Protein AF-A0A8S4QAA9-F1 (afdb_monomer_lite)

Radius of gyration: 30.17 Å; chains: 1; bounding box: 54×73×70 Å

InterPro domains:
  IPR007588 Zinc finger, FLYWCH-type [PF04500] (67-112)

pLDDT: mean 75.51, std 15.34, range [42.66, 94.62]

Organism: Owenia fusiformis (NCBI:txid6347)

Sequence (124 aa):
MDVDPEYSTTMPVVNMDLPNGDSFNVDRPFDVPDRFEEDTLQEMSLPTNISEPVTESVTYSIVEGATQRGNPLLVDSEGFIYTVKKTLPGRTTWRCKVRGKSGNCSAMVFQSNSVGQGVCSPQV

Structure (mmCIF, N/CA/C/O backbone):
data_AF-A0A8S4QAA9-F1
#
_entry.id   AF-A0A8S4QAA9-F1
#
loop_
_atom_site.group_PDB
_atom_site.id
_atom_site.type_symbol
_atom_site.label_atom_id
_atom_site.label_alt_id
_atom_site.label_comp_id
_atom_site.label_asym_id
_atom_site.label_entity_id
_atom_site.label_seq_id
_atom_site.pdbx_PDB_ins_code
_atom_site.Cartn_x
_atom_site.Cartn_y
_atom_site.Cartn_z
_atom_site.occupancy
_atom_site.B_iso_or_equiv
_atom_site.auth_seq_id
_atom_site.auth_comp_id
_atom_site.auth_asym_id
_atom_site.auth_atom_id
_atom_site.pdbx_PDB_model_num
ATOM 1 N N . MET A 1 1 ? -4.564 -53.417 -12.181 1.00 42.66 1 MET A N 1
ATOM 2 C CA . MET A 1 1 ? -4.907 -51.994 -12.107 1.00 42.66 1 MET A CA 1
ATOM 3 C C . MET A 1 1 ? -3.821 -51.309 -11.299 1.00 42.66 1 MET A C 1
ATOM 5 O O . MET A 1 1 ? -3.772 -51.544 -10.102 1.00 42.66 1 MET A O 1
ATOM 9 N N . ASP A 1 2 ? -2.848 -50.580 -11.813 1.00 49.41 2 ASP A N 1
ATOM 10 C CA . ASP A 1 2 ? -2.270 -50.416 -13.142 1.00 49.41 2 ASP A CA 1
ATOM 11 C C . ASP A 1 2 ? -0.816 -50.014 -12.855 1.00 49.41 2 ASP A C 1
ATOM 13 O O . ASP A 1 2 ? -0.542 -49.271 -11.912 1.00 49.41 2 ASP A O 1
ATOM 17 N N . VAL A 1 3 ? 0.123 -50.611 -13.583 1.00 50.41 3 VAL A N 1
ATOM 18 C CA . VAL A 1 3 ? 1.531 -50.211 -13.569 1.00 50.41 3 VAL A CA 1
ATOM 19 C C . VAL A 1 3 ? 1.609 -48.998 -14.484 1.00 50.41 3 VAL A C 1
ATOM 21 O O . VAL A 1 3 ? 1.432 -49.175 -15.683 1.00 50.41 3 VAL A O 1
ATOM 24 N N . ASP A 1 4 ? 1.837 -47.797 -13.952 1.00 46.03 4 ASP A N 1
ATOM 25 C CA . ASP A 1 4 ? 2.185 -46.633 -14.774 1.00 46.03 4 ASP A CA 1
ATOM 26 C C . ASP A 1 4 ? 3.697 -46.656 -15.058 1.00 46.03 4 ASP A C 1
ATOM 28 O O . ASP A 1 4 ? 4.497 -46.512 -14.125 1.00 46.03 4 ASP A O 1
ATOM 32 N N . PRO A 1 5 ? 4.122 -46.876 -16.316 1.00 61.47 5 PRO A N 1
ATOM 33 C CA . PRO A 1 5 ? 5.523 -46.894 -16.680 1.00 61.47 5 PRO A CA 1
ATOM 34 C C . PRO A 1 5 ? 6.013 -45.483 -17.023 1.00 61.47 5 PRO A C 1
ATOM 36 O O . PRO A 1 5 ? 5.407 -44.749 -17.796 1.00 61.47 5 PRO A O 1
ATOM 39 N N . GLU A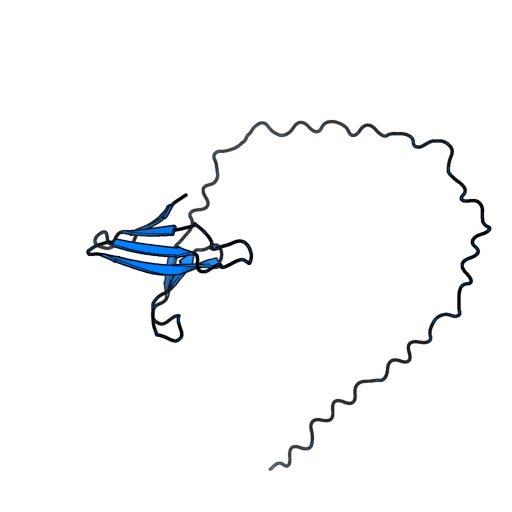 1 6 ? 7.148 -45.155 -16.417 1.00 52.38 6 GLU A N 1
ATOM 40 C CA . GLU A 1 6 ? 8.223 -44.291 -16.902 1.00 52.38 6 GLU A CA 1
ATOM 41 C C . GLU A 1 6 ? 7.861 -43.117 -17.827 1.00 52.38 6 GLU A C 1
ATOM 43 O O . GLU A 1 6 ? 7.704 -43.222 -19.043 1.00 52.38 6 GLU A O 1
ATOM 48 N N . TYR A 1 7 ? 7.921 -41.939 -17.209 1.00 57.00 7 TYR A N 1
ATOM 49 C CA . TYR A 1 7 ? 8.333 -40.686 -17.824 1.00 57.00 7 TYR A CA 1
ATOM 50 C C . TYR A 1 7 ? 9.571 -40.900 -18.714 1.00 57.00 7 TYR A C 1
ATOM 52 O O . TYR A 1 7 ? 10.699 -40.977 -18.231 1.00 57.00 7 TYR A O 1
ATOM 60 N N . SER A 1 8 ? 9.364 -40.984 -20.025 1.00 48.50 8 SER A N 1
ATOM 61 C CA . SER A 1 8 ? 10.440 -40.936 -21.014 1.00 48.50 8 SER A CA 1
ATOM 62 C C . SER A 1 8 ? 10.001 -40.078 -22.193 1.00 48.50 8 SER A C 1
ATOM 64 O O . SER A 1 8 ? 9.665 -40.548 -23.280 1.00 48.50 8 SER A O 1
ATOM 66 N N . THR A 1 9 ? 9.980 -38.767 -21.956 1.00 47.50 9 THR A N 1
ATOM 67 C CA . THR A 1 9 ? 9.907 -37.773 -23.027 1.00 47.50 9 THR A CA 1
ATOM 68 C C . THR A 1 9 ? 11.259 -37.755 -23.735 1.00 47.50 9 THR A C 1
ATOM 70 O O . THR A 1 9 ? 12.168 -37.009 -23.378 1.00 47.50 9 THR A O 1
ATOM 73 N N . THR A 1 10 ? 11.401 -38.618 -24.738 1.00 58.31 10 THR A N 1
ATOM 74 C CA . THR A 1 10 ? 12.462 -38.509 -25.741 1.00 58.31 10 THR A CA 1
ATOM 75 C C . THR A 1 10 ? 12.225 -37.225 -26.535 1.00 58.31 10 THR A C 1
ATOM 77 O O . THR A 1 10 ? 11.264 -37.121 -27.294 1.00 58.31 10 THR A O 1
ATOM 80 N N . MET A 1 11 ? 13.083 -36.224 -26.337 1.00 66.25 11 MET A N 1
ATOM 81 C CA . MET A 1 11 ? 13.121 -35.026 -27.178 1.00 66.25 11 MET A CA 1
ATOM 82 C C . MET A 1 11 ? 13.670 -35.421 -28.559 1.00 66.25 11 MET A C 1
ATOM 84 O O . MET A 1 11 ? 14.696 -36.105 -28.615 1.00 66.25 11 MET A O 1
ATOM 88 N N . PRO A 1 12 ? 13.053 -35.008 -29.679 1.00 56.16 12 PRO A N 1
ATOM 89 C CA . PRO A 1 12 ? 13.668 -35.191 -30.984 1.00 56.16 12 PRO A CA 1
ATOM 90 C C . PRO A 1 12 ? 14.926 -34.320 -31.069 1.00 56.16 12 PRO A C 1
ATOM 92 O O . PRO A 1 12 ? 14.872 -33.102 -30.889 1.00 56.16 12 PRO A O 1
ATOM 95 N N . VAL A 1 13 ? 16.068 -34.951 -31.344 1.00 56.50 13 VAL A N 1
ATOM 96 C CA . VAL A 1 13 ? 17.298 -34.255 -31.728 1.00 56.50 13 VAL A CA 1
ATOM 97 C C . VAL A 1 13 ? 17.022 -33.593 -33.073 1.00 56.50 13 VAL A C 1
ATOM 99 O O . VAL A 1 13 ? 16.968 -34.257 -34.106 1.00 56.50 13 VAL A O 1
ATOM 102 N N . VAL A 1 14 ? 16.782 -32.284 -33.064 1.00 52.31 14 VAL A N 1
ATOM 103 C CA . VAL A 1 14 ? 16.776 -31.496 -34.293 1.00 52.31 14 VAL A CA 1
ATOM 104 C C . VAL A 1 14 ? 18.222 -31.378 -34.766 1.00 52.31 14 VAL A C 1
ATOM 106 O O . VAL A 1 14 ? 19.036 -30.687 -34.158 1.00 52.31 14 VAL A O 1
ATOM 109 N N . ASN A 1 15 ? 18.554 -32.091 -35.841 1.00 57.25 15 ASN A N 1
ATOM 110 C CA . ASN A 1 15 ? 19.762 -31.828 -36.610 1.00 57.25 15 ASN A CA 1
ATOM 111 C C . ASN A 1 15 ? 19.633 -30.411 -37.181 1.00 57.25 15 ASN A C 1
ATOM 113 O O . ASN A 1 15 ? 18.904 -30.191 -38.145 1.00 57.25 15 ASN A O 1
ATOM 117 N N . MET A 1 16 ? 20.288 -29.436 -36.554 1.00 55.59 16 MET A N 1
ATOM 118 C CA . MET A 1 16 ? 20.533 -28.152 -37.198 1.00 55.59 16 MET A CA 1
ATOM 119 C C . MET A 1 16 ? 21.748 -28.332 -38.099 1.00 55.59 16 MET A C 1
ATOM 121 O O . MET A 1 16 ? 22.886 -28.203 -37.649 1.00 55.59 16 MET A O 1
ATOM 125 N N . ASP A 1 17 ? 21.500 -28.684 -39.359 1.00 57.22 17 ASP A N 1
ATOM 126 C CA . ASP A 1 17 ? 22.493 -28.525 -40.414 1.00 57.22 17 ASP A CA 1
ATOM 127 C C . ASP A 1 17 ? 22.902 -27.045 -40.440 1.00 57.22 17 ASP A C 1
ATOM 129 O O . ASP A 1 17 ? 22.108 -26.173 -40.802 1.00 57.22 17 ASP A O 1
ATOM 133 N N . LEU A 1 18 ? 24.125 -26.746 -39.983 1.00 49.72 18 LEU A N 1
ATOM 134 C CA . LEU A 1 18 ? 24.715 -25.422 -40.148 1.00 49.72 18 LEU A CA 1
ATOM 135 C C . LEU A 1 18 ? 24.743 -25.121 -41.653 1.00 49.72 18 LEU A C 1
ATOM 137 O O . LEU A 1 18 ? 25.387 -25.875 -42.391 1.00 49.72 18 LEU A O 1
ATOM 141 N N . PRO A 1 19 ? 24.108 -24.038 -42.139 1.00 58.47 19 PRO A N 1
ATOM 142 C CA . PRO A 1 19 ? 24.352 -23.603 -43.498 1.00 58.47 19 PRO A CA 1
ATOM 143 C C . PRO A 1 19 ? 25.839 -23.279 -43.629 1.00 58.47 19 PRO A C 1
ATOM 145 O O . PRO A 1 19 ? 26.426 -22.548 -42.828 1.00 58.47 19 PRO A O 1
ATOM 148 N N . ASN A 1 20 ? 26.422 -23.933 -44.627 1.00 54.03 20 ASN A N 1
ATOM 149 C CA . ASN A 1 20 ? 27.802 -23.851 -45.062 1.00 54.03 20 ASN A CA 1
ATOM 150 C C . ASN A 1 20 ? 28.354 -22.428 -44.955 1.00 54.03 20 ASN A C 1
ATOM 152 O O . ASN A 1 20 ? 27.684 -21.473 -45.337 1.00 54.03 20 ASN A O 1
ATOM 156 N N . GLY A 1 21 ? 29.586 -22.327 -44.453 1.00 58.91 21 GLY A N 1
ATOM 157 C CA . GLY A 1 21 ? 30.294 -21.074 -44.240 1.00 58.91 21 GLY A CA 1
ATOM 158 C C . GLY A 1 21 ? 30.210 -20.134 -45.437 1.00 58.91 21 GLY A C 1
ATOM 159 O O . GLY A 1 21 ? 30.907 -20.315 -46.434 1.00 58.91 21 GLY A O 1
ATOM 160 N N . ASP A 1 22 ? 29.396 -19.096 -45.284 1.00 56.16 22 ASP A N 1
ATOM 161 C CA . ASP A 1 22 ? 29.477 -17.904 -46.105 1.00 56.16 22 ASP A CA 1
ATOM 162 C C . ASP A 1 22 ? 30.736 -17.151 -45.674 1.00 56.16 22 ASP A C 1
ATOM 164 O O . ASP A 1 22 ? 30.811 -16.536 -44.607 1.00 56.16 22 ASP A O 1
ATOM 168 N N . SER A 1 23 ? 31.778 -17.273 -46.493 1.00 61.69 23 SER A N 1
ATOM 169 C CA . SER A 1 23 ? 32.958 -16.428 -46.401 1.00 61.69 23 SER A CA 1
ATOM 170 C C . SER A 1 23 ? 32.505 -14.985 -46.616 1.00 61.69 23 SER A C 1
ATOM 172 O O . SER A 1 23 ? 32.179 -14.575 -47.729 1.00 61.69 23 SER A O 1
ATOM 174 N N . PHE A 1 24 ? 32.445 -14.218 -45.530 1.00 59.84 24 PHE A N 1
ATOM 175 C CA . PHE A 1 24 ? 32.183 -12.784 -45.556 1.00 59.84 24 PHE A CA 1
ATOM 176 C C . PHE A 1 24 ? 33.312 -12.111 -46.339 1.00 59.84 24 PHE A C 1
ATOM 178 O O . PHE A 1 24 ? 34.426 -11.928 -45.853 1.00 59.84 24 PHE A O 1
ATOM 185 N N . ASN A 1 25 ? 33.034 -11.807 -47.603 1.00 66.25 25 ASN A N 1
ATOM 186 C CA . ASN A 1 25 ? 33.973 -11.165 -48.504 1.00 66.25 25 ASN A CA 1
ATOM 187 C C . ASN A 1 25 ? 34.101 -9.683 -48.102 1.00 66.25 25 ASN A C 1
ATOM 189 O O . ASN A 1 25 ? 33.222 -8.879 -48.405 1.00 66.25 25 ASN A O 1
ATOM 193 N N . VAL A 1 26 ? 35.169 -9.347 -47.369 1.00 65.56 26 VAL A N 1
ATOM 194 C CA . VAL A 1 26 ? 35.436 -7.992 -46.837 1.00 65.56 26 VAL A CA 1
ATOM 195 C C . VAL A 1 26 ? 35.907 -7.018 -47.933 1.00 65.56 26 VAL A C 1
ATOM 197 O O . VAL A 1 26 ? 35.913 -5.811 -47.720 1.00 65.56 26 VAL A O 1
ATOM 200 N N . ASP A 1 27 ? 36.231 -7.516 -49.131 1.00 68.62 27 ASP A N 1
ATOM 201 C CA . ASP A 1 27 ? 36.744 -6.714 -50.255 1.00 68.62 27 ASP A CA 1
ATOM 202 C C . ASP A 1 27 ? 35.654 -6.116 -51.154 1.00 68.62 27 ASP A C 1
ATOM 204 O O . ASP A 1 27 ? 35.955 -5.501 -52.179 1.00 68.62 27 ASP A O 1
ATOM 208 N N . ARG A 1 28 ? 34.371 -6.273 -50.808 1.00 71.88 28 ARG A N 1
ATOM 209 C CA . ARG A 1 28 ? 33.303 -5.612 -51.561 1.00 71.88 28 ARG A CA 1
ATOM 210 C C . ARG A 1 28 ? 33.201 -4.146 -51.128 1.00 71.88 28 ARG A C 1
ATOM 212 O O . ARG A 1 28 ? 32.827 -3.900 -49.981 1.00 71.88 28 ARG A O 1
ATOM 219 N N . PRO A 1 29 ? 33.488 -3.171 -52.015 1.00 72.38 29 PRO A N 1
ATOM 220 C CA . PRO A 1 29 ? 33.217 -1.776 -51.711 1.00 72.38 29 PRO A CA 1
ATOM 221 C C . PRO A 1 29 ? 31.717 -1.625 -51.462 1.00 72.38 29 PRO A C 1
ATOM 223 O O . PRO A 1 29 ? 30.892 -2.089 -52.251 1.00 72.38 29 PRO A O 1
ATOM 226 N N . PHE A 1 30 ? 31.375 -1.035 -50.322 1.00 68.56 30 PHE A N 1
ATOM 227 C CA . PHE A 1 30 ? 29.995 -0.752 -49.967 1.00 68.56 30 PHE A CA 1
ATOM 228 C C . PHE A 1 30 ? 29.481 0.324 -50.927 1.00 68.56 30 PHE A C 1
ATOM 230 O O . PHE A 1 30 ? 30.033 1.423 -50.970 1.00 68.56 30 PHE A O 1
ATOM 237 N N . ASP A 1 31 ? 28.472 -0.009 -51.729 1.00 74.12 31 ASP A N 1
ATOM 238 C CA . ASP A 1 31 ? 27.830 0.936 -52.640 1.00 74.12 31 ASP A CA 1
ATOM 239 C C . ASP A 1 31 ? 26.981 1.888 -51.786 1.00 74.12 31 ASP A C 1
ATOM 241 O O . ASP A 1 31 ? 25.886 1.542 -51.341 1.00 74.12 31 ASP A O 1
ATOM 245 N N . VAL A 1 32 ? 27.556 3.038 -51.421 1.00 74.69 32 VAL A N 1
ATOM 246 C CA . VAL A 1 32 ? 26.865 4.072 -50.644 1.00 74.69 32 VAL A CA 1
ATOM 247 C C . VAL A 1 32 ? 26.081 4.927 -51.640 1.00 74.69 32 VAL A C 1
ATOM 249 O O . VAL A 1 32 ? 26.709 5.661 -52.405 1.00 74.69 32 VAL A O 1
ATOM 252 N N . PRO A 1 33 ? 24.737 4.870 -51.667 1.00 73.06 33 PRO A N 1
ATOM 253 C CA . PRO A 1 33 ? 23.964 5.773 -52.508 1.00 73.06 33 PRO A CA 1
ATOM 254 C C . PRO A 1 33 ? 24.265 7.234 -52.133 1.00 73.06 33 PRO A C 1
ATOM 256 O O . PRO A 1 33 ? 24.221 7.610 -50.963 1.00 73.06 33 PRO A O 1
ATOM 259 N N . ASP A 1 34 ? 24.583 8.040 -53.151 1.00 72.50 34 ASP A N 1
ATOM 260 C CA . ASP A 1 34 ? 25.160 9.397 -53.065 1.00 72.50 34 ASP A CA 1
ATOM 261 C C . ASP A 1 34 ? 24.278 10.424 -52.336 1.00 72.50 34 ASP A C 1
ATOM 263 O O . ASP A 1 34 ? 24.741 11.508 -51.985 1.00 72.50 34 ASP A O 1
ATOM 267 N N . ARG A 1 35 ? 22.994 10.137 -52.101 1.00 69.50 35 ARG A N 1
ATOM 268 C CA . ARG A 1 35 ? 22.072 11.109 -51.507 1.00 69.50 35 ARG A CA 1
ATOM 269 C C . ARG A 1 35 ? 21.036 10.434 -50.632 1.00 69.50 35 ARG A C 1
ATOM 271 O O . ARG A 1 35 ? 20.185 9.689 -51.105 1.00 69.50 35 ARG A O 1
ATOM 278 N N . PHE A 1 36 ? 21.102 10.747 -49.348 1.00 67.44 36 PHE A N 1
ATOM 279 C CA . PHE A 1 36 ? 19.987 10.615 -48.423 1.00 67.44 36 PHE A CA 1
ATOM 280 C C . PHE A 1 36 ? 19.093 11.842 -48.639 1.00 67.44 36 PHE A C 1
ATOM 282 O O . PHE A 1 36 ? 19.473 12.959 -48.290 1.00 67.44 36 PHE A O 1
ATOM 289 N N . GLU A 1 37 ? 17.945 11.651 -49.289 1.00 73.25 37 GLU A N 1
ATOM 290 C CA . GLU A 1 37 ? 16.895 12.669 -49.329 1.00 73.25 37 GLU A CA 1
ATOM 291 C C . GLU A 1 37 ? 16.251 12.718 -47.940 1.00 73.25 37 GLU A C 1
ATOM 293 O O . GLU A 1 37 ? 15.649 11.748 -47.481 1.00 73.25 37 GLU A O 1
ATOM 298 N N . GLU A 1 38 ? 16.465 13.822 -47.225 1.00 73.31 38 GLU A N 1
ATOM 299 C CA . GLU A 1 38 ? 15.867 14.039 -45.912 1.00 73.31 38 GLU A CA 1
ATOM 300 C C . GLU A 1 38 ? 14.399 14.438 -46.108 1.00 73.31 38 GLU A C 1
ATOM 302 O O . GLU A 1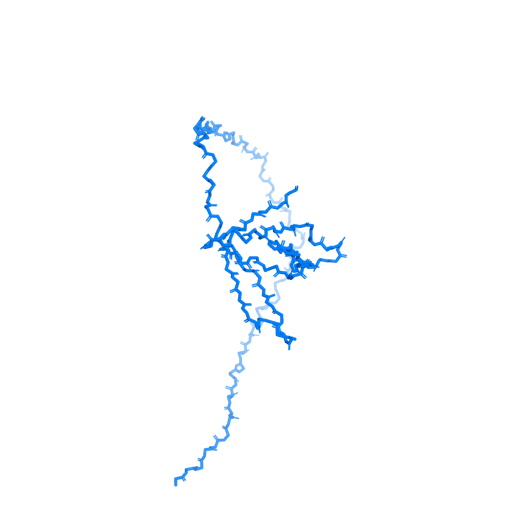 38 ? 14.089 15.554 -46.529 1.00 73.31 38 GLU A O 1
ATOM 307 N N . ASP A 1 39 ? 13.492 13.497 -45.850 1.00 70.94 39 ASP A N 1
ATOM 308 C CA . ASP A 1 39 ? 12.054 13.743 -45.877 1.00 70.94 39 ASP A CA 1
ATOM 309 C C . ASP A 1 39 ? 11.661 14.470 -44.582 1.00 70.94 39 ASP A C 1
ATOM 311 O O . ASP A 1 39 ? 11.777 13.931 -43.474 1.00 70.94 39 ASP A O 1
ATOM 315 N N . THR A 1 40 ? 11.245 15.731 -44.698 1.00 76.19 40 THR A N 1
ATOM 316 C CA . THR A 1 40 ? 10.824 16.522 -43.536 1.00 76.19 40 THR A CA 1
ATOM 317 C C . THR A 1 40 ? 9.439 16.056 -43.100 1.00 76.19 40 THR A C 1
ATOM 319 O O . THR A 1 40 ? 8.431 16.339 -43.745 1.00 76.19 40 THR A O 1
ATOM 322 N N . LEU A 1 41 ? 9.375 15.304 -41.996 1.00 74.00 41 LEU A N 1
ATOM 323 C CA . LEU A 1 41 ? 8.106 14.837 -41.438 1.00 74.00 41 LEU A CA 1
ATOM 324 C C . LEU A 1 41 ? 7.204 16.034 -41.107 1.00 74.00 41 LEU A C 1
ATOM 326 O O . LEU A 1 41 ? 7.592 16.933 -40.360 1.00 74.00 41 LEU A O 1
ATOM 330 N N . GLN A 1 42 ? 5.988 16.030 -41.658 1.00 72.44 42 GLN A N 1
ATOM 331 C CA . GLN A 1 42 ? 4.976 17.044 -41.374 1.00 72.44 42 GLN A CA 1
ATOM 332 C C . GLN A 1 42 ? 4.665 17.093 -39.875 1.00 72.44 42 GLN A C 1
ATOM 334 O O . GLN A 1 42 ? 4.298 16.086 -39.266 1.00 72.44 42 GLN A O 1
ATOM 339 N N . GLU A 1 43 ? 4.788 18.289 -39.295 1.00 71.88 43 GLU A N 1
ATOM 340 C CA . GLU A 1 43 ? 4.467 18.561 -37.898 1.00 71.88 43 GLU A CA 1
ATOM 341 C C . GLU A 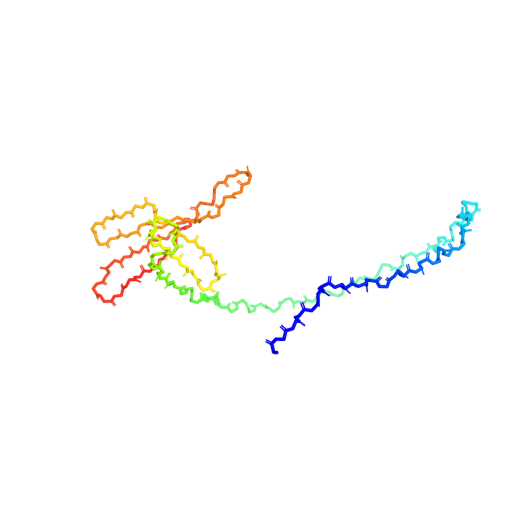1 43 ? 2.966 18.341 -37.663 1.00 71.88 43 GLU A C 1
ATOM 343 O O . GLU A 1 43 ? 2.118 19.171 -38.001 1.00 71.88 43 GLU A O 1
ATOM 348 N N . MET A 1 44 ? 2.625 17.175 -37.114 1.00 70.38 44 MET A N 1
ATOM 349 C CA . MET A 1 44 ? 1.263 16.855 -36.712 1.00 70.38 44 MET A CA 1
ATOM 350 C C . MET A 1 44 ? 0.943 17.652 -35.446 1.00 70.38 44 MET A C 1
ATOM 352 O O . MET A 1 44 ? 1.492 17.392 -34.375 1.00 70.38 44 MET A O 1
ATOM 356 N N . SER A 1 45 ? 0.066 18.647 -35.568 1.00 72.50 45 SER A N 1
ATOM 357 C CA . SER A 1 45 ? -0.375 19.456 -34.434 1.00 72.50 45 SER A CA 1
ATOM 358 C C . SER A 1 45 ? -1.077 18.566 -33.405 1.00 72.50 45 SER A C 1
ATOM 360 O O . SER A 1 45 ? -2.104 17.951 -33.698 1.00 72.50 45 SER A O 1
ATOM 362 N N . LEU A 1 46 ? -0.524 18.493 -32.194 1.00 67.38 46 LEU A N 1
ATOM 363 C CA . LEU A 1 46 ? -1.143 17.779 -31.079 1.00 67.38 46 LEU A CA 1
ATOM 364 C C . LEU A 1 46 ? -2.488 18.444 -30.740 1.00 67.38 46 LEU A C 1
ATOM 366 O O . LEU A 1 46 ? -2.534 19.671 -30.599 1.00 67.38 46 LEU A O 1
ATOM 370 N N . PRO A 1 47 ? -3.586 17.685 -30.579 1.00 63.59 47 PRO A N 1
ATOM 371 C CA . PRO A 1 47 ? -4.846 18.270 -30.148 1.00 63.59 47 PRO A CA 1
ATOM 372 C C . PRO A 1 47 ? -4.659 18.919 -28.771 1.00 63.59 47 PRO A C 1
ATOM 374 O O . PRO A 1 47 ? -4.322 18.258 -27.793 1.00 63.59 47 PRO A O 1
ATOM 377 N N . THR A 1 48 ? -4.913 20.227 -28.685 1.00 61.38 48 THR A N 1
ATOM 378 C CA . THR A 1 48 ? -4.821 21.058 -27.466 1.00 61.38 48 THR A CA 1
ATOM 379 C C . THR A 1 48 ? -5.930 20.755 -26.446 1.00 61.38 48 THR A C 1
ATOM 381 O O . THR A 1 48 ? -6.256 21.581 -25.600 1.00 61.38 48 THR A O 1
ATOM 384 N N . ASN A 1 49 ? -6.536 19.571 -26.501 1.00 62.38 49 ASN A N 1
ATOM 385 C CA . ASN A 1 49 ? -7.483 19.127 -25.494 1.00 62.38 49 ASN A CA 1
ATOM 386 C C . ASN A 1 49 ? -6.776 18.123 -24.589 1.00 62.38 49 ASN A C 1
ATOM 388 O O . ASN A 1 49 ? -6.937 16.912 -24.716 1.00 62.38 49 ASN A O 1
ATOM 392 N N . ILE A 1 50 ? -5.955 18.653 -23.679 1.00 62.88 50 ILE A N 1
ATOM 393 C CA . ILE A 1 50 ? -5.637 17.934 -22.449 1.00 62.88 50 ILE A CA 1
ATOM 394 C C . ILE A 1 50 ? -6.938 17.986 -21.650 1.00 62.88 50 ILE A C 1
ATOM 396 O O . ILE A 1 50 ? -7.153 18.884 -20.837 1.00 62.88 50 ILE A O 1
ATOM 400 N N . SER A 1 51 ? -7.859 17.080 -21.983 1.00 60.47 51 SER A N 1
ATOM 401 C CA . SER A 1 51 ? -8.990 16.775 -21.125 1.00 60.47 51 SER A CA 1
ATOM 402 C C . SER A 1 51 ? -8.424 16.489 -19.742 1.00 60.47 51 SER A C 1
ATOM 404 O O . SER A 1 51 ? -7.379 15.842 -19.642 1.00 60.47 51 SER A O 1
ATOM 406 N N . GLU A 1 52 ? -9.086 17.040 -18.729 1.00 63.75 52 GLU A N 1
ATOM 407 C CA . GLU A 1 52 ? -8.835 16.888 -17.294 1.00 63.75 52 GLU A CA 1
ATOM 408 C C . GLU A 1 52 ? -8.066 15.603 -16.962 1.00 63.75 52 GLU A C 1
ATOM 410 O O . GLU A 1 52 ? -8.401 14.559 -17.529 1.00 63.75 52 GLU A O 1
ATOM 415 N N . PRO A 1 53 ? -7.056 15.637 -16.065 1.00 59.44 53 PRO A N 1
ATOM 416 C CA . PRO A 1 53 ? -6.340 14.423 -15.705 1.00 59.44 53 PRO A CA 1
ATOM 417 C C . PRO A 1 53 ? -7.380 13.393 -15.280 1.00 59.44 53 PRO A C 1
ATOM 419 O O . PRO A 1 53 ? -8.053 13.576 -14.266 1.00 59.44 53 PRO A O 1
ATOM 422 N N . VAL A 1 54 ? -7.543 12.350 -16.096 1.00 55.44 54 VAL A N 1
ATOM 423 C CA . VAL A 1 54 ? -8.358 11.193 -15.760 1.00 55.44 54 VAL A CA 1
ATOM 424 C C . VAL A 1 54 ? -7.638 10.579 -14.575 1.00 55.44 54 VAL A C 1
ATOM 426 O O . VAL A 1 54 ? -6.667 9.842 -14.722 1.00 55.44 54 VAL A O 1
ATOM 429 N N . THR A 1 55 ? -8.036 10.988 -13.376 1.00 61.34 55 THR A N 1
ATOM 430 C CA . THR A 1 55 ? -7.619 10.348 -12.145 1.00 61.34 55 THR A CA 1
ATOM 431 C C . THR A 1 55 ? -8.356 9.025 -12.128 1.00 61.34 55 THR A C 1
ATOM 433 O O . THR A 1 55 ? -9.449 8.906 -11.577 1.00 61.34 55 THR A O 1
ATOM 436 N N . GLU A 1 56 ? -7.788 8.029 -12.810 1.00 67.19 56 GLU A N 1
ATOM 437 C CA . GLU A 1 56 ? -8.207 6.651 -12.615 1.00 67.19 56 GLU A CA 1
ATOM 438 C C . GLU A 1 56 ? -8.213 6.411 -11.104 1.00 67.19 56 GLU A C 1
ATOM 440 O O . GLU A 1 56 ? -7.217 6.611 -10.405 1.00 67.19 56 GLU A O 1
ATOM 445 N N . SER A 1 57 ? -9.399 6.138 -10.564 1.00 75.56 57 SER A N 1
ATOM 446 C CA . SER A 1 57 ? -9.587 6.039 -9.127 1.00 75.56 57 SER A CA 1
ATOM 447 C C . SER A 1 57 ? -8.898 4.768 -8.644 1.00 75.56 57 SER A C 1
ATOM 449 O O . SER A 1 57 ? -9.459 3.674 -8.749 1.00 75.56 57 SER A O 1
ATOM 451 N N . VAL A 1 58 ? -7.677 4.911 -8.129 1.00 84.31 58 VAL A N 1
ATOM 452 C CA . VAL A 1 58 ? -6.912 3.793 -7.577 1.00 84.31 58 VAL A CA 1
ATOM 453 C C . VAL A 1 58 ? -7.676 3.211 -6.391 1.00 84.31 58 VAL A C 1
ATOM 455 O O . VAL A 1 58 ? -7.964 3.896 -5.407 1.00 84.31 58 VAL A O 1
ATOM 458 N N . THR A 1 59 ? -8.027 1.932 -6.496 1.00 89.50 59 THR A N 1
ATOM 459 C CA . THR A 1 59 ? -8.730 1.204 -5.436 1.00 89.50 59 THR A CA 1
ATOM 460 C C . THR A 1 59 ? -7.724 0.436 -4.597 1.00 89.50 59 THR A C 1
ATOM 462 O O . THR A 1 59 ? -6.781 -0.133 -5.133 1.00 89.50 59 THR A O 1
ATOM 465 N N . TYR A 1 60 ? -7.938 0.379 -3.285 1.00 90.12 60 TYR A N 1
ATOM 466 C CA . TYR A 1 60 ? -7.059 -0.330 -2.361 1.00 90.12 60 TYR A CA 1
ATOM 467 C C . TYR A 1 60 ? -7.801 -1.464 -1.656 1.00 90.12 60 TYR A C 1
ATOM 469 O O . TYR A 1 60 ? -8.936 -1.300 -1.211 1.00 90.12 60 TYR A O 1
ATOM 477 N N . SER A 1 61 ? -7.136 -2.606 -1.514 1.00 92.19 61 SER A N 1
ATOM 478 C CA . SER A 1 61 ? -7.657 -3.801 -0.851 1.00 92.19 61 SER A CA 1
ATOM 479 C C . SER A 1 61 ? -6.673 -4.303 0.203 1.00 92.19 61 SER A C 1
ATOM 481 O O . SER A 1 61 ? -5.460 -4.284 -0.005 1.00 92.19 61 SER A O 1
ATOM 483 N N . ILE A 1 62 ? -7.186 -4.736 1.356 1.00 92.69 62 ILE A N 1
ATOM 484 C CA . ILE A 1 62 ? -6.367 -5.322 2.423 1.00 92.69 62 ILE A CA 1
ATOM 485 C C . ILE A 1 62 ? -6.538 -6.832 2.388 1.00 92.69 62 ILE A C 1
ATOM 487 O O . ILE A 1 62 ? -7.653 -7.342 2.469 1.00 92.69 62 ILE A O 1
ATOM 491 N N . VAL A 1 63 ? -5.416 -7.536 2.295 1.00 93.00 63 VAL A N 1
ATOM 492 C CA . VAL A 1 63 ? -5.356 -8.993 2.344 1.00 93.00 63 VAL A CA 1
ATOM 493 C C . VAL A 1 63 ? -4.747 -9.398 3.681 1.00 93.00 63 VAL A C 1
ATOM 495 O O . VAL A 1 63 ? -3.543 -9.245 3.912 1.00 93.00 63 VAL A O 1
ATOM 498 N N . GLU A 1 64 ? -5.592 -9.899 4.577 1.00 93.81 64 GLU A N 1
ATOM 499 C CA . GLU A 1 64 ? -5.175 -10.456 5.865 1.00 93.81 64 GLU A CA 1
ATOM 500 C C . GLU A 1 64 ? -4.361 -11.743 5.662 1.00 93.81 64 GLU A C 1
ATOM 502 O O . GLU A 1 64 ? -4.602 -12.507 4.729 1.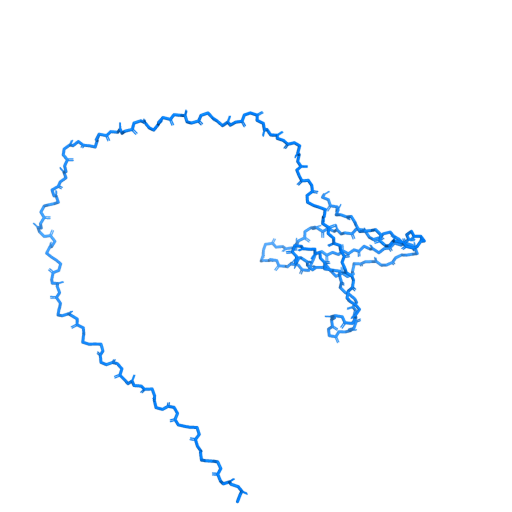00 93.81 64 GLU A O 1
ATOM 507 N N . GLY A 1 65 ? -3.363 -11.996 6.516 1.00 91.06 65 GLY A N 1
ATOM 508 C CA . GLY A 1 65 ? -2.569 -13.231 6.443 1.00 91.06 65 GLY A CA 1
ATOM 509 C C . GLY A 1 65 ? -1.660 -13.370 5.210 1.00 91.06 65 GLY A C 1
ATOM 510 O O . GLY A 1 65 ? -1.106 -14.440 4.981 1.00 91.06 65 GLY A O 1
ATOM 511 N N . ALA A 1 66 ? -1.466 -12.311 4.420 1.00 89.69 66 ALA A N 1
ATOM 512 C CA . ALA A 1 66 ? -0.807 -12.389 3.112 1.00 89.69 66 ALA A CA 1
ATOM 513 C C . ALA A 1 66 ? 0.725 -12.562 3.151 1.00 89.69 66 ALA A C 1
ATOM 515 O O . ALA A 1 66 ? 1.374 -12.734 2.118 1.00 89.69 66 ALA A O 1
ATOM 516 N N . THR A 1 67 ? 1.341 -12.501 4.331 1.00 88.50 67 THR A N 1
ATOM 517 C CA . THR A 1 67 ? 2.775 -12.771 4.505 1.00 88.50 67 THR A CA 1
ATOM 518 C C . THR A 1 67 ? 2.998 -14.096 5.220 1.00 88.50 67 THR A C 1
ATOM 520 O O . THR A 1 67 ? 2.150 -14.552 5.975 1.00 88.50 67 THR A O 1
ATOM 523 N N . GLN A 1 68 ? 4.197 -14.673 5.090 1.00 89.50 68 GLN A N 1
ATOM 524 C CA . GLN A 1 68 ? 4.573 -15.897 5.815 1.00 89.50 68 GLN A CA 1
ATOM 525 C C . GLN A 1 68 ? 4.432 -15.769 7.345 1.00 89.50 68 GLN A C 1
ATOM 527 O O . GLN A 1 68 ? 4.254 -16.762 8.039 1.00 89.50 68 GLN A O 1
ATOM 532 N N . ARG A 1 69 ? 4.509 -14.541 7.878 1.00 89.75 69 ARG A N 1
ATOM 533 C CA . ARG A 1 69 ? 4.312 -14.239 9.306 1.00 89.75 69 ARG A CA 1
ATOM 534 C C . ARG A 1 69 ? 2.866 -13.864 9.658 1.00 89.75 69 ARG A C 1
ATOM 536 O O . ARG A 1 69 ? 2.622 -13.445 10.780 1.00 89.75 69 ARG A O 1
ATOM 543 N N . GLY A 1 70 ? 1.938 -13.947 8.707 1.00 91.06 70 GLY A N 1
ATOM 544 C CA . GLY A 1 70 ? 0.525 -13.618 8.896 1.00 91.06 70 GLY A CA 1
ATOM 545 C C . GLY A 1 70 ? 0.192 -12.122 8.915 1.00 91.06 70 GLY A C 1
ATOM 546 O O . GLY A 1 70 ? -0.960 -11.766 9.122 1.00 91.06 70 GLY A O 1
ATOM 547 N N . ASN A 1 71 ? 1.159 -11.227 8.681 1.00 91.31 71 ASN A N 1
ATOM 548 C CA . ASN A 1 71 ? 0.882 -9.789 8.602 1.00 91.31 71 ASN A CA 1
ATOM 549 C C . ASN A 1 71 ? 0.034 -9.448 7.365 1.00 91.31 71 ASN A C 1
ATOM 551 O O . ASN A 1 71 ? 0.273 -10.052 6.308 1.00 91.31 71 ASN A O 1
ATOM 555 N N . PRO A 1 72 ? -0.860 -8.448 7.465 1.00 93.44 72 PRO A N 1
ATOM 556 C CA . PRO A 1 72 ? -1.657 -7.989 6.339 1.00 93.44 72 PRO A CA 1
ATOM 557 C C . PRO A 1 72 ? -0.811 -7.250 5.299 1.00 93.44 72 PRO A C 1
ATOM 559 O O . PRO A 1 72 ? 0.233 -6.658 5.609 1.00 93.44 72 PRO A O 1
ATOM 562 N N . LEU A 1 73 ? -1.297 -7.260 4.061 1.00 94.56 73 LEU A N 1
ATOM 563 C CA . LEU A 1 73 ? -0.777 -6.466 2.952 1.00 94.56 73 LEU A CA 1
ATOM 564 C C . LEU A 1 73 ? -1.883 -5.589 2.379 1.00 94.56 73 LEU A C 1
ATOM 566 O O . LEU A 1 73 ? -3.038 -5.999 2.327 1.00 94.56 73 LEU A O 1
ATOM 570 N N . LEU A 1 74 ? -1.503 -4.404 1.920 1.00 94.19 74 LEU A N 1
ATOM 571 C CA . LEU A 1 74 ? -2.369 -3.540 1.131 1.00 94.19 74 LEU A CA 1
ATOM 572 C C . LEU A 1 74 ? -1.969 -3.686 -0.338 1.00 94.19 74 LEU A C 1
ATOM 574 O O . LEU A 1 74 ? -0.781 -3.593 -0.652 1.00 94.19 74 LEU A O 1
ATOM 578 N N . VAL A 1 75 ? -2.937 -3.929 -1.210 1.00 93.62 75 VAL A N 1
ATOM 579 C CA . VAL A 1 75 ? -2.750 -4.087 -2.656 1.00 93.62 75 VAL A CA 1
ATOM 580 C C . VAL A 1 75 ? -3.616 -3.056 -3.360 1.00 93.62 75 VAL A C 1
ATOM 582 O O . VAL A 1 75 ? -4.800 -2.937 -3.035 1.00 93.62 75 VAL A O 1
ATOM 585 N N . ASP A 1 76 ? -3.032 -2.299 -4.281 1.00 91.88 76 ASP A N 1
ATOM 586 C CA . ASP A 1 76 ? -3.790 -1.368 -5.111 1.00 91.88 76 ASP A CA 1
ATOM 587 C C . ASP A 1 76 ? -4.288 -2.011 -6.416 1.00 91.88 76 ASP A C 1
ATOM 589 O O . ASP A 1 76 ? -3.931 -3.140 -6.759 1.00 91.88 76 ASP A O 1
ATOM 593 N N . SER A 1 77 ? -5.146 -1.296 -7.141 1.00 91.12 77 SER A N 1
ATOM 594 C CA . SER A 1 77 ? -5.693 -1.732 -8.429 1.00 91.12 77 SER A CA 1
ATOM 595 C C . SER A 1 77 ? -4.644 -1.844 -9.537 1.00 91.12 77 SER A C 1
ATOM 597 O O . SER A 1 77 ? -4.898 -2.507 -10.538 1.00 91.12 77 SER A O 1
ATOM 599 N N . GLU A 1 78 ? -3.475 -1.230 -9.361 1.00 89.75 78 GLU A N 1
ATOM 600 C CA . GLU A 1 78 ? -2.355 -1.270 -10.306 1.00 89.75 78 GLU A CA 1
ATOM 601 C C . GLU A 1 78 ? -1.396 -2.446 -10.023 1.00 89.75 78 GLU A C 1
ATOM 603 O O . GLU A 1 78 ? -0.491 -2.730 -10.807 1.00 89.75 78 GLU A O 1
ATOM 608 N N . GLY A 1 79 ? -1.610 -3.175 -8.922 1.00 90.00 79 GLY A N 1
ATOM 609 C CA . GLY A 1 79 ? -0.821 -4.338 -8.523 1.00 90.00 79 GLY A CA 1
ATOM 610 C C . GLY A 1 79 ? 0.390 -4.018 -7.641 1.00 90.00 79 GLY A C 1
ATOM 611 O O . GLY A 1 79 ? 1.180 -4.922 -7.342 1.00 90.00 79 GLY A O 1
ATOM 612 N N . PHE A 1 80 ? 0.555 -2.778 -7.173 1.00 91.25 80 PHE A N 1
ATOM 613 C CA . PHE A 1 80 ? 1.556 -2.469 -6.161 1.00 91.25 80 PHE A CA 1
ATOM 614 C C . PHE A 1 80 ? 1.128 -2.981 -4.789 1.00 91.25 80 PHE A C 1
ATOM 616 O O . PHE A 1 80 ? -0.036 -2.979 -4.388 1.00 91.25 80 PHE A O 1
ATOM 623 N N . ILE A 1 81 ? 2.132 -3.433 -4.042 1.00 93.31 81 ILE A N 1
ATOM 624 C CA . ILE A 1 81 ? 1.953 -4.069 -2.742 1.00 93.31 81 ILE A CA 1
ATOM 625 C C . ILE A 1 81 ? 2.647 -3.229 -1.681 1.00 93.31 81 ILE A C 1
ATOM 627 O O . ILE A 1 81 ? 3.832 -2.890 -1.798 1.00 93.31 81 ILE A O 1
ATOM 631 N N . TYR A 1 82 ? 1.940 -2.992 -0.584 1.00 94.44 82 TYR A N 1
ATOM 632 C CA . TYR A 1 82 ? 2.424 -2.245 0.559 1.00 94.44 82 TYR A CA 1
ATOM 633 C C . TYR A 1 82 ? 2.390 -3.103 1.829 1.00 94.44 82 TYR A C 1
ATOM 635 O O . TYR A 1 82 ? 1.474 -3.881 2.083 1.00 94.44 82 TYR A O 1
ATOM 643 N N . THR A 1 83 ? 3.428 -2.950 2.648 1.00 94.62 83 THR A N 1
ATOM 644 C CA . THR A 1 83 ? 3.576 -3.598 3.959 1.00 94.62 83 THR A CA 1
ATOM 645 C C . THR A 1 83 ? 3.266 -2.607 5.070 1.00 94.62 83 THR A C 1
ATOM 647 O O . THR A 1 83 ? 3.532 -1.412 4.921 1.00 94.62 83 THR A O 1
ATOM 650 N N . VAL A 1 84 ? 2.766 -3.082 6.210 1.00 93.94 84 VAL A N 1
ATOM 651 C CA . VAL A 1 84 ? 2.556 -2.222 7.382 1.00 93.94 84 VAL A CA 1
ATOM 652 C C . VAL A 1 84 ? 3.891 -1.611 7.824 1.00 93.94 84 VAL A C 1
ATOM 654 O O . VAL A 1 84 ? 4.867 -2.319 8.085 1.00 93.94 84 VAL A O 1
ATOM 657 N N . LYS A 1 85 ? 3.938 -0.279 7.904 1.00 92.75 85 LYS A N 1
ATOM 658 C CA . LYS A 1 85 ? 5.050 0.478 8.495 1.00 92.75 85 LYS A CA 1
ATOM 659 C C . LYS A 1 85 ? 4.764 0.792 9.958 1.00 92.75 85 LYS A C 1
ATOM 661 O O . LYS A 1 85 ? 5.647 0.631 10.796 1.00 92.75 85 LYS A O 1
ATOM 666 N N . LYS A 1 86 ? 3.555 1.276 10.252 1.00 92.31 86 LYS A N 1
ATOM 667 C CA . LYS A 1 86 ? 3.134 1.656 11.602 1.00 92.31 86 LYS A CA 1
ATOM 668 C C . LYS A 1 86 ? 1.616 1.630 11.709 1.00 92.31 86 LYS A C 1
ATOM 670 O O . LYS A 1 86 ? 0.941 2.179 10.845 1.00 92.31 86 LYS A O 1
ATOM 675 N N . THR A 1 87 ? 1.111 1.088 12.807 1.00 92.19 87 THR A N 1
ATOM 676 C CA . THR A 1 87 ? -0.310 1.144 13.159 1.00 92.19 87 THR A CA 1
ATOM 677 C C . THR A 1 87 ? -0.477 2.043 14.376 1.00 92.19 87 THR A C 1
ATOM 679 O O . THR A 1 87 ? 0.284 1.951 15.340 1.00 92.19 87 THR A O 1
ATOM 682 N N . LEU A 1 88 ? -1.437 2.956 14.312 1.00 90.56 88 LEU A N 1
ATOM 683 C CA . LEU A 1 88 ? -1.826 3.866 15.383 1.00 90.56 88 LEU A CA 1
ATOM 684 C C . LEU A 1 88 ? -3.351 3.783 15.568 1.00 90.56 88 LEU A C 1
ATOM 686 O O . LEU A 1 88 ? -4.052 3.307 14.672 1.00 90.56 88 LEU A O 1
ATOM 690 N N . PRO A 1 89 ? -3.894 4.267 16.697 1.00 88.88 89 PRO A N 1
ATOM 691 C CA . PRO A 1 89 ? -5.339 4.359 16.870 1.00 88.88 89 PRO A CA 1
ATOM 692 C C . PRO A 1 89 ? -5.961 5.161 15.720 1.00 88.88 89 PRO A C 1
ATOM 694 O O . PRO A 1 89 ? -5.594 6.315 15.498 1.00 88.88 89 PRO A O 1
ATOM 697 N N . GLY A 1 90 ? -6.849 4.523 14.958 1.00 85.81 90 GLY A N 1
ATOM 698 C CA . GLY A 1 90 ? -7.575 5.155 13.856 1.00 85.81 90 GLY A CA 1
ATOM 699 C C . GLY A 1 90 ? -6.788 5.376 12.559 1.00 85.81 90 GLY A C 1
ATOM 700 O O . GLY A 1 90 ? -7.351 5.953 11.630 1.00 85.81 90 GLY A O 1
ATOM 701 N N . ARG A 1 91 ? -5.516 4.956 12.473 1.00 91.12 91 ARG A N 1
ATOM 702 C CA . ARG A 1 91 ? -4.713 5.129 11.253 1.00 91.12 91 ARG A CA 1
ATOM 703 C C . ARG A 1 91 ? -3.619 4.078 11.087 1.00 91.12 91 ARG A C 1
ATOM 705 O O . ARG A 1 91 ? -2.879 3.786 12.028 1.00 91.12 91 ARG A O 1
ATOM 712 N N . THR A 1 92 ? -3.432 3.603 9.863 1.00 93.19 92 THR A N 1
ATOM 713 C CA . THR A 1 92 ? -2.338 2.693 9.500 1.00 93.19 92 THR A CA 1
ATOM 714 C C . THR A 1 92 ? -1.512 3.304 8.381 1.00 93.19 92 THR A C 1
ATOM 716 O O . THR A 1 92 ? -2.035 3.727 7.356 1.00 93.19 92 THR A O 1
ATOM 719 N N . THR A 1 93 ? -0.198 3.361 8.568 1.00 93.88 93 THR A N 1
ATOM 720 C CA . THR A 1 93 ? 0.745 3.754 7.523 1.00 93.88 93 THR A CA 1
ATOM 721 C C . THR A 1 93 ? 1.307 2.508 6.860 1.00 93.88 93 THR A C 1
ATOM 723 O O . THR A 1 93 ? 1.916 1.659 7.520 1.00 93.88 93 THR A O 1
ATOM 726 N N . TRP A 1 94 ? 1.169 2.449 5.546 1.00 94.62 94 TRP A N 1
ATOM 727 C CA . TRP A 1 94 ? 1.674 1.398 4.681 1.00 94.62 94 TRP A CA 1
ATOM 728 C C . TRP A 1 94 ? 2.869 1.925 3.885 1.00 94.62 94 TRP A C 1
ATOM 730 O O . TRP A 1 94 ? 2.900 3.089 3.491 1.00 94.62 94 TRP A O 1
ATOM 740 N N . ARG A 1 95 ? 3.879 1.084 3.666 1.00 93.69 95 ARG A N 1
ATOM 741 C CA . ARG A 1 95 ? 5.060 1.401 2.850 1.00 93.69 95 ARG A CA 1
ATOM 742 C C . ARG A 1 95 ? 5.160 0.450 1.673 1.00 93.69 95 ARG A C 1
ATOM 744 O O . ARG A 1 95 ? 4.930 -0.750 1.833 1.00 93.69 95 ARG A O 1
ATOM 751 N N . CYS A 1 96 ? 5.579 0.971 0.535 1.00 93.50 96 CYS A N 1
ATOM 752 C CA . CYS A 1 96 ? 5.834 0.197 -0.669 1.00 93.50 96 CYS A CA 1
ATOM 753 C C . CYS A 1 96 ? 6.792 -0.979 -0.388 1.00 93.50 96 CYS A C 1
ATOM 755 O O . CYS A 1 96 ? 7.810 -0.832 0.300 1.00 93.50 96 CYS A O 1
ATOM 757 N N . LYS A 1 97 ? 6.447 -2.177 -0.877 1.00 91.81 97 LYS A N 1
ATOM 758 C CA . LYS A 1 97 ? 7.249 -3.396 -0.677 1.00 91.81 97 LYS A CA 1
ATOM 759 C C . LYS A 1 97 ? 8.494 -3.425 -1.572 1.00 91.81 97 LYS A C 1
ATOM 761 O O . LYS A 1 97 ? 9.456 -4.113 -1.228 1.00 91.81 97 LYS A O 1
ATOM 766 N N . VAL A 1 98 ? 8.482 -2.699 -2.692 1.00 90.06 98 VAL A N 1
ATOM 767 C CA . VAL A 1 98 ? 9.550 -2.711 -3.702 1.00 90.06 98 VAL A CA 1
ATOM 768 C C . VAL A 1 98 ? 10.886 -2.267 -3.097 1.00 90.06 98 VAL A C 1
ATOM 770 O O . VAL A 1 98 ? 10.993 -1.230 -2.436 1.00 90.06 98 VAL A O 1
ATOM 773 N N . ARG A 1 99 ? 11.924 -3.076 -3.333 1.00 87.31 99 ARG A N 1
ATOM 774 C CA . ARG A 1 99 ? 13.314 -2.801 -2.953 1.00 87.31 99 ARG A CA 1
ATOM 775 C C . ARG A 1 99 ? 14.182 -2.959 -4.193 1.00 87.31 99 ARG A C 1
ATOM 777 O O . ARG A 1 99 ? 14.235 -4.050 -4.753 1.00 87.31 99 ARG A O 1
ATOM 784 N N . GLY A 1 100 ? 14.822 -1.879 -4.623 1.00 86.06 100 GLY A N 1
ATOM 785 C CA . GLY A 1 100 ? 15.782 -1.882 -5.720 1.00 86.06 100 GLY A CA 1
ATOM 786 C C . GLY A 1 100 ? 17.222 -1.917 -5.212 1.00 86.06 100 GLY A C 1
ATOM 787 O O . GLY A 1 100 ? 17.489 -1.747 -4.022 1.00 86.06 100 GLY A O 1
ATOM 788 N N . LYS A 1 101 ? 18.174 -2.096 -6.133 1.00 85.19 101 LYS A N 1
ATOM 789 C CA . LYS A 1 101 ? 19.615 -2.056 -5.826 1.00 85.19 101 LYS A CA 1
ATOM 790 C C . LYS A 1 101 ? 20.088 -0.657 -5.401 1.00 85.19 101 LYS A C 1
ATOM 792 O O . LYS A 1 101 ? 21.011 -0.560 -4.602 1.00 85.19 101 LYS A O 1
ATOM 797 N N . SER A 1 102 ? 19.455 0.405 -5.911 1.00 83.62 102 SER A N 1
ATOM 798 C CA . SER A 1 102 ? 19.777 1.799 -5.563 1.00 83.62 102 SER A CA 1
ATOM 799 C C . SER A 1 102 ? 19.034 2.323 -4.330 1.00 83.62 102 SER A C 1
ATOM 801 O O . SER A 1 102 ? 19.312 3.435 -3.890 1.00 83.62 102 SER A O 1
ATOM 803 N N . GLY A 1 103 ? 18.102 1.550 -3.760 1.00 83.44 103 GLY A N 1
ATOM 804 C CA . GLY A 1 103 ? 17.352 1.965 -2.581 1.00 83.44 103 GLY A CA 1
ATOM 805 C C . GLY A 1 103 ? 15.938 1.403 -2.496 1.00 83.44 103 GLY A C 1
ATOM 806 O O . GLY A 1 103 ? 15.482 0.591 -3.306 1.00 83.44 103 GLY A O 1
ATOM 807 N N . ASN A 1 104 ? 15.236 1.845 -1.460 1.00 84.56 104 ASN A N 1
ATOM 808 C CA . ASN A 1 104 ? 13.857 1.473 -1.188 1.00 84.56 104 ASN A CA 1
ATOM 809 C C . ASN A 1 104 ? 12.892 2.444 -1.870 1.00 84.56 104 ASN A C 1
ATOM 811 O O . ASN A 1 104 ? 13.146 3.643 -1.937 1.00 84.56 104 ASN A O 1
ATOM 815 N N . CYS A 1 105 ? 11.749 1.917 -2.297 1.00 88.00 105 CYS A N 1
ATOM 816 C CA . CYS A 1 105 ? 10.619 2.714 -2.754 1.00 88.00 105 CYS A CA 1
ATOM 817 C C . CYS A 1 105 ? 10.154 3.672 -1.637 1.00 88.00 105 CYS A C 1
ATOM 819 O O . CYS A 1 105 ? 9.901 3.233 -0.5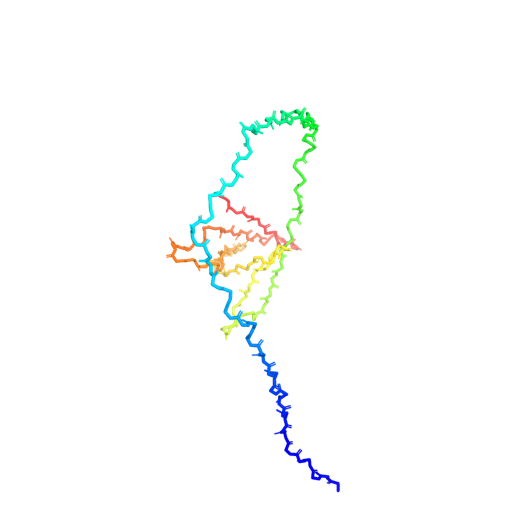09 1.00 88.00 105 CYS A O 1
ATOM 821 N N . SER A 1 106 ? 10.063 4.970 -1.941 1.00 87.94 106 SER A N 1
ATOM 822 C CA . SER A 1 106 ? 9.664 6.024 -0.992 1.00 87.94 106 SER A CA 1
ATOM 823 C C . SER A 1 106 ? 8.150 6.124 -0.793 1.00 87.94 106 SER A C 1
ATOM 825 O O . SER A 1 106 ? 7.713 6.721 0.190 1.00 87.94 106 SER A O 1
ATOM 827 N N . ALA A 1 107 ? 7.360 5.514 -1.680 1.00 90.19 107 ALA A N 1
ATOM 828 C CA . ALA A 1 107 ? 5.908 5.612 -1.659 1.00 90.19 107 ALA A CA 1
ATOM 829 C C . ALA A 1 107 ? 5.300 5.057 -0.359 1.00 90.19 107 ALA A C 1
ATOM 831 O O . ALA A 1 107 ? 5.637 3.961 0.119 1.00 90.19 107 ALA A O 1
ATOM 832 N N . MET A 1 108 ? 4.361 5.824 0.194 1.00 91.81 108 MET A N 1
ATOM 833 C CA . MET A 1 108 ? 3.600 5.479 1.390 1.00 91.81 108 MET A CA 1
ATOM 834 C C . MET A 1 108 ? 2.108 5.659 1.134 1.00 91.81 108 MET A C 1
ATOM 836 O O . MET A 1 108 ? 1.709 6.513 0.351 1.00 91.81 108 MET A O 1
ATOM 840 N N . VAL A 1 109 ? 1.293 4.865 1.823 1.00 92.56 109 VAL A N 1
ATOM 841 C CA . VAL A 1 109 ? -0.165 4.995 1.803 1.00 92.56 109 VAL A CA 1
ATOM 842 C C . VAL A 1 109 ? -0.658 5.154 3.232 1.00 92.56 109 VAL A C 1
ATOM 844 O O . VAL A 1 109 ? -0.261 4.400 4.127 1.00 92.56 109 VAL A O 1
ATOM 847 N N . PHE A 1 110 ? -1.523 6.136 3.459 1.00 91.81 110 PHE A N 1
ATOM 848 C CA . PHE A 1 110 ? -2.201 6.308 4.736 1.00 91.81 110 PHE A CA 1
ATOM 849 C C . PHE A 1 110 ? -3.600 5.735 4.653 1.00 91.81 110 PHE A C 1
ATOM 851 O O . PHE A 1 110 ? -4.386 6.129 3.800 1.00 91.81 110 PHE A O 1
ATOM 858 N N . GLN A 1 111 ? -3.893 4.814 5.559 1.00 91.06 111 GLN A N 1
ATOM 859 C CA . GLN A 1 111 ? -5.232 4.326 5.804 1.00 91.06 111 GLN A CA 1
ATOM 860 C C . GLN A 1 111 ? -5.811 5.072 6.999 1.00 91.06 111 GLN A C 1
ATOM 862 O O . GLN A 1 111 ? -5.228 5.037 8.086 1.00 91.06 111 GLN A O 1
ATOM 867 N N . SER A 1 112 ? -6.960 5.706 6.796 1.00 89.19 112 SER A N 1
ATOM 868 C CA . SER A 1 112 ? -7.754 6.314 7.860 1.00 89.19 112 SER A CA 1
ATOM 869 C C . SER A 1 112 ? -8.934 5.413 8.192 1.00 89.19 112 SER A C 1
ATOM 871 O O . SER A 1 112 ? -9.684 5.003 7.307 1.00 89.19 112 SER A O 1
ATOM 873 N N . ASN A 1 113 ? -9.116 5.117 9.475 1.00 75.31 113 ASN A N 1
ATOM 874 C CA . ASN A 1 113 ? -10.196 4.270 9.961 1.00 75.31 113 ASN A CA 1
ATOM 875 C C . ASN A 1 113 ? -11.421 5.161 10.238 1.00 75.31 113 ASN A C 1
ATOM 877 O O . ASN A 1 113 ? -11.852 5.301 11.383 1.00 75.31 113 ASN A O 1
ATOM 881 N N . SER A 1 114 ? -11.951 5.834 9.215 1.00 69.25 114 SER A N 1
ATOM 882 C CA . SER A 1 114 ? -13.267 6.470 9.329 1.00 69.25 114 SER A CA 1
ATOM 883 C C . SER A 1 114 ? -14.321 5.381 9.518 1.00 69.25 114 SER A C 1
ATOM 885 O O . SER A 1 114 ? -14.262 4.337 8.869 1.00 69.25 114 SER A O 1
ATOM 887 N N . VAL A 1 115 ? -15.261 5.602 10.441 1.00 52.41 115 VAL A N 1
ATOM 888 C CA . VAL A 1 115 ? -16.321 4.648 10.798 1.00 52.41 115 VAL A CA 1
ATOM 889 C C . VAL A 1 115 ? -17.043 4.186 9.523 1.00 52.41 115 VAL A C 1
ATOM 891 O O . VAL A 1 115 ? -17.802 4.943 8.931 1.00 52.41 115 VAL A O 1
ATOM 894 N N . GLY A 1 116 ? -16.759 2.958 9.078 1.00 51.91 116 GLY A N 1
ATOM 895 C CA . GLY A 1 116 ? -17.401 2.307 7.929 1.00 51.91 116 GLY A CA 1
ATOM 896 C C . GLY A 1 116 ? -16.651 2.336 6.589 1.00 51.91 116 GLY A C 1
ATOM 897 O O . GLY A 1 116 ? -17.010 1.556 5.712 1.00 51.91 116 GLY A O 1
ATOM 898 N N . GLN A 1 117 ? -15.605 3.150 6.409 1.00 50.62 117 GLN A N 1
ATOM 899 C CA . GLN A 1 117 ? -14.798 3.164 5.178 1.00 50.62 117 GLN A CA 1
ATOM 900 C C . GLN A 1 117 ? -13.324 3.387 5.520 1.00 50.62 117 GLN A C 1
ATOM 902 O O . GLN A 1 117 ? -12.935 4.463 5.973 1.00 50.62 117 GLN A O 1
ATOM 907 N N . GLY A 1 118 ? -12.500 2.357 5.321 1.00 60.28 118 GLY A N 1
ATOM 908 C CA . GLY A 1 118 ? -11.048 2.492 5.371 1.00 60.28 118 GLY A CA 1
ATOM 909 C C . GLY A 1 118 ? -10.575 3.215 4.117 1.00 60.28 118 GLY A C 1
ATOM 910 O O . GLY A 1 118 ? -10.468 2.593 3.067 1.00 60.28 118 GLY A O 1
ATOM 911 N N . VAL A 1 119 ? -10.325 4.520 4.211 1.00 76.12 1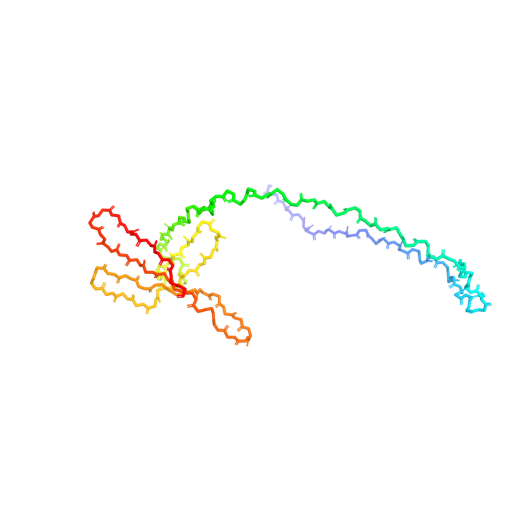19 VAL A N 1
ATOM 912 C CA . VAL A 1 119 ? -9.859 5.311 3.064 1.00 76.12 119 VAL A CA 1
ATOM 913 C C . VAL A 1 119 ? -8.344 5.221 2.999 1.00 76.12 119 VAL A C 1
ATOM 915 O O . VAL A 1 119 ? -7.668 5.532 3.981 1.00 76.12 119 VAL A O 1
ATOM 918 N N . CYS A 1 120 ? -7.823 4.799 1.852 1.00 78.25 120 CYS A N 1
ATOM 919 C CA . CYS A 1 120 ? -6.397 4.743 1.562 1.00 78.25 120 CYS A CA 1
ATOM 920 C C . CYS A 1 120 ? -6.021 5.873 0.601 1.00 78.25 120 CYS A C 1
ATOM 922 O O . CYS A 1 120 ? -6.720 6.109 -0.382 1.00 78.25 120 CYS A O 1
ATOM 924 N N . SER A 1 121 ? -4.934 6.590 0.887 1.00 77.75 121 SER A N 1
ATOM 925 C CA . SER A 1 121 ? -4.447 7.667 0.014 1.00 77.75 121 SER A CA 1
ATOM 926 C C . SER A 1 121 ? -2.922 7.651 -0.104 1.00 77.75 121 SER A C 1
ATOM 928 O O . SER A 1 121 ? -2.246 7.471 0.920 1.00 77.75 121 SER A O 1
ATOM 930 N N . PRO A 1 122 ? -2.371 7.829 -1.319 1.00 77.94 122 PRO A N 1
ATOM 931 C CA . PRO A 1 122 ? -0.932 7.865 -1.535 1.00 77.94 122 PRO A CA 1
ATOM 932 C C . PRO A 1 122 ? -0.326 9.156 -0.973 1.00 77.94 122 PRO A C 1
ATOM 934 O O . PRO A 1 122 ? -0.955 10.213 -0.973 1.00 77.94 122 PRO A O 1
ATOM 937 N N . GLN A 1 123 ? 0.916 9.067 -0.502 1.00 73.38 123 GLN A N 1
ATOM 938 C CA . GLN A 1 123 ? 1.747 10.215 -0.162 1.00 73.38 123 GLN A CA 1
ATOM 939 C C . GLN A 1 123 ? 2.924 10.285 -1.146 1.00 73.38 123 GLN A C 1
ATOM 941 O O . GLN A 1 123 ? 3.694 9.322 -1.236 1.00 73.38 123 GLN A O 1
ATOM 946 N N . VAL A 1 124 ? 3.035 11.414 -1.856 1.00 56.75 124 VAL A N 1
ATOM 947 C CA . VAL A 1 124 ? 4.162 11.778 -2.737 1.00 56.75 124 VAL A CA 1
ATOM 948 C C . VAL A 1 124 ? 5.128 12.684 -1.983 1.00 56.75 124 VAL A C 1
ATOM 950 O O . VAL A 1 124 ? 4.639 13.543 -1.211 1.00 56.75 124 VAL A O 1
#

Secondary structure (DSSP, 8-state):
-------------------------TTS-----S----------PPPS---S-------EEEETT-STT---EEEETT--EEEEEEEETTEEEEEE--EETTEE---EEEEEEETTEEEEEEE-

Foldseek 3Di:
DDDDDDDDPDDDDPPPPDPPDDPPPPPDDDPDPPDDDDDDDDDDDDPPPPDDPPPPPKDKDWDALPDPVRFIWIAIPVGWIWGFPDDDVQKTKTATPDADPVGGDPKIWMFGNDPPDGDIDIDD